Protein AF-A0A9Q0RC30-F1 (afdb_monomer_lite)

Sequence (126 aa):
MIKTTETKRLFENRYSFRGDLKNWQIGEDAILDGYKIILTEDKTDKQGFIWNNLKNDMKYWTSTITFNIEGKKVGADGIAFWYTKFKGISGPVFGNMEKFVGLGVFLDTYD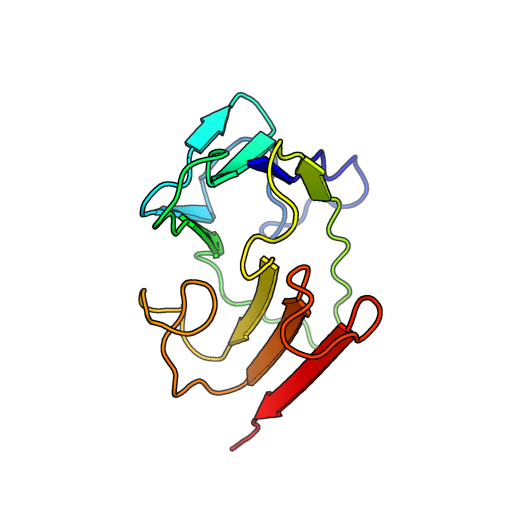NDKSVFIIIIILIWK

InterPro domains:
  IPR005052 Legume-like lectin [PF03388] (18-115)
  IPR005052 Legume-like lectin [PS51328] (1-126)
  IPR013320 Concanavalin A-like lectin/glucanase domain superfamily [SSF49899] (10-117)
  IPR051136 Intracellular Lectin and Glycoprotein Transporter [PTHR12223] (18-120)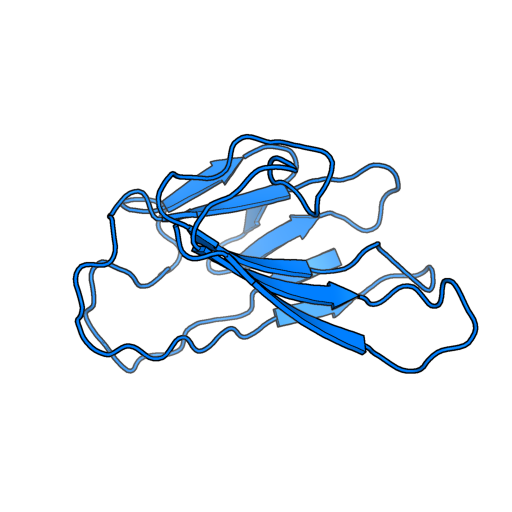

pLDDT: mean 74.4, std 14.97, range [36.09, 91.25]

Secondary structure (DSSP, 8-state):
-EEE----SS---TTS--S--TTEEEEET-EEETTEEE---SSSS--EEEEESSPP--SS------EEE--SSS----EEEEEESSPPPS-TBTTB-SS-SEEEEEEE-S-SSS---EEEEEEE--

Structure (mmCIF, N/CA/C/O backbone):
data_AF-A0A9Q0RC30-F1
#
_entry.id   AF-A0A9Q0RC30-F1
#
loop_
_atom_site.group_PDB
_atom_site.id
_atom_site.type_symbol
_atom_site.label_atom_id
_atom_site.label_alt_id
_atom_site.label_comp_id
_atom_site.label_asym_id
_atom_site.label_entity_id
_atom_site.label_seq_id
_atom_site.pdbx_PDB_ins_code
_atom_site.Cartn_x
_atom_site.Cartn_y
_atom_site.Cartn_z
_atom_site.occupancy
_atom_site.B_iso_or_equiv
_atom_site.auth_seq_id
_atom_site.auth_comp_id
_atom_site.auth_asym_id
_atom_site.auth_atom_id
_atom_site.pdbx_PDB_model_num
ATOM 1 N N . MET A 1 1 ? 6.826 3.392 -12.309 1.00 36.09 1 MET A N 1
ATOM 2 C CA . MET A 1 1 ? 7.167 3.995 -11.007 1.00 36.09 1 MET A CA 1
ATOM 3 C C . MET A 1 1 ? 5.963 4.706 -10.423 1.00 36.09 1 MET A C 1
ATOM 5 O O . MET A 1 1 ? 5.645 5.825 -10.813 1.00 36.09 1 MET A O 1
ATOM 9 N N . ILE A 1 2 ? 5.292 4.045 -9.484 1.00 41.00 2 ILE A N 1
ATOM 10 C CA . ILE A 1 2 ? 4.195 4.654 -8.733 1.00 41.00 2 ILE A CA 1
ATOM 11 C C . ILE A 1 2 ? 4.785 5.255 -7.457 1.00 41.00 2 ILE A C 1
ATOM 13 O O . ILE A 1 2 ? 5.192 4.531 -6.548 1.00 41.00 2 ILE A O 1
ATOM 17 N N . LYS A 1 3 ? 4.882 6.584 -7.419 1.00 38.38 3 LYS A N 1
ATOM 18 C CA . LYS A 1 3 ? 5.358 7.366 -6.276 1.00 38.38 3 LYS A CA 1
ATOM 19 C C . LYS A 1 3 ? 4.156 7.889 -5.507 1.00 38.38 3 LYS A C 1
ATOM 21 O O . LYS A 1 3 ? 3.445 8.759 -6.001 1.00 38.38 3 LYS A O 1
ATOM 26 N N . THR A 1 4 ? 3.954 7.444 -4.276 1.00 41.62 4 THR A N 1
ATOM 27 C CA . THR A 1 4 ? 3.015 8.132 -3.377 1.00 41.62 4 THR 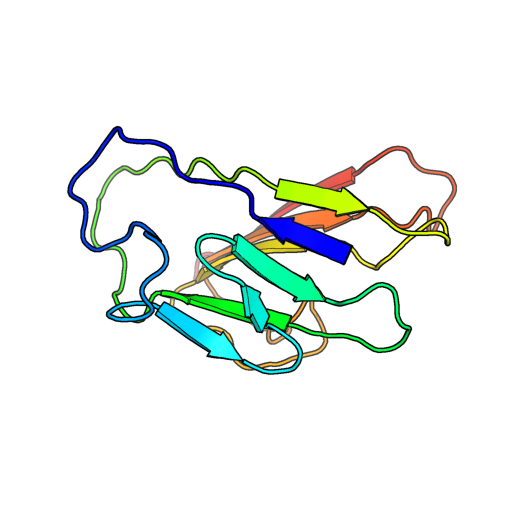A CA 1
ATOM 28 C C . THR A 1 4 ? 3.729 9.363 -2.822 1.00 41.62 4 THR A C 1
ATOM 30 O O . THR A 1 4 ? 4.778 9.237 -2.189 1.00 41.62 4 THR A O 1
ATOM 33 N N . THR A 1 5 ? 3.224 10.561 -3.125 1.00 38.94 5 THR A N 1
ATOM 34 C CA . THR A 1 5 ? 3.887 11.830 -2.790 1.00 38.94 5 THR A CA 1
ATOM 35 C C . THR A 1 5 ? 3.123 12.560 -1.694 1.00 38.94 5 THR A C 1
ATOM 37 O O . THR A 1 5 ? 2.134 13.213 -1.967 1.00 38.94 5 THR A O 1
ATOM 40 N N . GLU A 1 6 ? 3.648 12.498 -0.472 1.00 43.44 6 GLU A N 1
ATOM 41 C CA . GLU A 1 6 ? 3.462 13.488 0.599 1.00 43.44 6 GLU A CA 1
ATOM 42 C C . GLU A 1 6 ? 2.014 13.766 1.083 1.00 43.44 6 GLU A C 1
ATOM 44 O O . GLU A 1 6 ? 1.265 14.576 0.539 1.00 43.44 6 GLU A O 1
ATOM 49 N N . THR A 1 7 ? 1.650 13.185 2.231 1.00 43.06 7 THR A N 1
ATOM 50 C CA . THR A 1 7 ? 0.492 13.608 3.039 1.00 43.06 7 THR A CA 1
ATOM 51 C C . THR A 1 7 ? 0.861 14.849 3.861 1.00 43.06 7 THR A C 1
ATOM 53 O O . THR A 1 7 ? 1.271 14.763 5.022 1.00 43.06 7 THR A O 1
ATOM 56 N N . LYS A 1 8 ? 0.759 16.043 3.266 1.00 39.38 8 LYS A N 1
ATOM 57 C CA . LYS A 1 8 ? 1.085 17.296 3.961 1.00 39.38 8 LYS A CA 1
ATOM 58 C C . LYS A 1 8 ? -0.014 17.677 4.969 1.00 39.38 8 LYS A C 1
ATOM 60 O O . LYS A 1 8 ? -1.086 18.143 4.609 1.00 39.38 8 LYS A O 1
ATOM 65 N N . ARG A 1 9 ? 0.315 17.494 6.253 1.00 40.66 9 ARG A N 1
ATOM 66 C CA . ARG A 1 9 ? -0.015 18.378 7.392 1.00 40.66 9 ARG A CA 1
ATOM 67 C C . ARG A 1 9 ? -1.486 18.820 7.546 1.00 40.66 9 ARG A C 1
ATOM 69 O O . ARG A 1 9 ? -1.765 20.010 7.486 1.00 40.66 9 ARG A O 1
ATOM 76 N N . LEU A 1 10 ? -2.401 17.902 7.871 1.00 39.47 10 LEU A N 1
ATOM 77 C CA . LEU A 1 10 ? -3.682 18.313 8.477 1.00 39.47 10 LEU A CA 1
ATOM 78 C C . LEU A 1 10 ? -4.137 17.537 9.718 1.00 39.47 10 LEU A C 1
ATOM 80 O O . LEU A 1 10 ? -4.901 18.106 10.482 1.00 39.47 10 LEU A O 1
ATOM 84 N N . PHE A 1 11 ? -3.644 16.328 10.024 1.00 41.72 11 PHE A N 1
ATOM 85 C CA . PHE A 1 11 ? -4.084 15.637 11.248 1.00 41.72 11 PHE A CA 1
ATOM 86 C C . PHE A 1 11 ? -2.979 14.790 11.897 1.00 41.72 11 PHE A C 1
ATOM 88 O O . PHE A 1 11 ? -2.317 13.968 11.253 1.00 41.72 11 PHE A O 1
ATOM 95 N N . GLU A 1 12 ? -2.782 14.995 13.201 1.00 51.47 12 GLU A N 1
ATOM 96 C CA . GLU A 1 12 ? -2.087 14.117 14.157 1.00 51.47 12 GLU A CA 1
ATOM 97 C C . GLU A 1 12 ? -2.860 12.823 14.382 1.00 51.47 12 GLU A C 1
ATOM 99 O O . GLU A 1 12 ? -3.293 12.509 15.481 1.00 51.47 12 GLU A O 1
ATOM 104 N N . ASN A 1 13 ? -3.062 12.064 13.306 1.00 62.00 13 ASN A N 1
ATOM 105 C CA . ASN A 1 13 ? -3.777 10.805 13.369 1.00 62.00 13 ASN A CA 1
ATOM 106 C C . ASN A 1 13 ? -2.805 9.625 13.222 1.00 62.00 13 ASN A C 1
ATOM 108 O O . ASN A 1 13 ? -1.966 9.599 12.321 1.00 62.00 13 ASN A O 1
ATOM 112 N N . ARG A 1 14 ? -2.953 8.629 14.102 1.00 68.69 14 ARG A N 1
ATOM 113 C CA . ARG A 1 14 ? -2.237 7.339 14.106 1.00 68.69 14 ARG A CA 1
ATOM 114 C C . ARG A 1 14 ? -2.338 6.571 12.782 1.00 68.69 14 ARG A C 1
ATOM 116 O O . ARG A 1 14 ? -1.512 5.696 12.536 1.00 68.69 14 ARG A O 1
ATOM 123 N N . TYR A 1 15 ? -3.318 6.905 11.942 1.00 71.31 15 TYR A N 1
ATOM 124 C CA . TYR A 1 15 ? -3.521 6.301 10.627 1.00 71.31 15 TYR A CA 1
ATOM 125 C C . TYR A 1 15 ? -2.726 6.963 9.495 1.00 71.31 15 TYR A C 1
ATOM 127 O O . TYR A 1 15 ? -2.725 6.425 8.399 1.00 71.31 15 TYR A O 1
ATOM 135 N N . SER A 1 16 ? -2.053 8.098 9.712 1.00 74.12 16 SER A N 1
ATOM 136 C CA . SER A 1 16 ? -1.313 8.802 8.652 1.00 74.12 16 SER A CA 1
ATOM 137 C C . SER A 1 16 ? 0.066 8.183 8.409 1.00 74.12 16 SER A C 1
ATOM 139 O O . SER A 1 16 ? 0.768 7.843 9.360 1.00 74.12 16 SER A O 1
ATOM 141 N N . PHE A 1 17 ? 0.491 8.071 7.147 1.00 76.38 17 PHE A N 1
ATOM 142 C CA . PHE A 1 17 ? 1.887 7.774 6.810 1.00 76.38 17 PHE A CA 1
ATOM 143 C C . PHE A 1 17 ? 2.707 9.072 6.819 1.00 76.38 17 PHE A C 1
ATOM 145 O O . PHE A 1 17 ? 2.325 10.057 6.178 1.00 76.38 17 PHE A O 1
ATOM 152 N N . ARG A 1 18 ? 3.806 9.089 7.584 1.00 72.75 18 ARG A N 1
ATOM 153 C CA . ARG A 1 18 ? 4.641 10.281 7.842 1.00 72.75 18 ARG A CA 1
ATOM 154 C C . ARG A 1 18 ? 6.121 10.067 7.512 1.00 72.75 18 ARG A C 1
ATOM 156 O O . ARG A 1 18 ? 6.970 10.785 8.026 1.00 72.75 18 ARG A O 1
ATOM 163 N N . GLY A 1 19 ? 6.430 9.079 6.674 1.00 72.50 19 GLY A N 1
ATOM 164 C CA . GLY A 1 19 ? 7.808 8.652 6.403 1.00 72.50 19 GLY A CA 1
ATOM 165 C C . GLY A 1 19 ? 8.359 7.647 7.413 1.00 72.50 19 GLY A C 1
ATOM 166 O O . GLY A 1 19 ? 9.419 7.084 7.175 1.00 72.50 19 GLY A O 1
ATOM 167 N N . ASP A 1 20 ? 7.639 7.371 8.504 1.00 78.56 20 ASP A N 1
ATOM 168 C CA . ASP A 1 20 ? 7.934 6.257 9.400 1.00 78.56 20 ASP A CA 1
ATOM 169 C C . ASP A 1 20 ? 6.916 5.117 9.237 1.00 78.56 20 ASP A C 1
ATOM 171 O O . ASP A 1 20 ? 5.750 5.319 8.882 1.00 78.56 20 ASP A O 1
ATOM 175 N N . LEU A 1 21 ? 7.384 3.897 9.495 1.00 81.00 21 LEU A N 1
ATOM 176 C CA . LEU A 1 21 ? 6.618 2.659 9.354 1.00 81.00 21 LEU A CA 1
ATOM 177 C C . LEU A 1 21 ? 6.004 2.185 10.679 1.00 81.00 21 LEU A C 1
ATOM 179 O O . LEU A 1 21 ? 5.573 1.040 10.779 1.00 81.00 21 LEU A O 1
ATOM 183 N N . LYS A 1 22 ? 5.921 3.033 11.716 1.00 85.06 22 LYS A N 1
ATOM 184 C CA . LYS A 1 22 ? 5.480 2.602 13.058 1.00 85.06 22 LYS A CA 1
ATOM 185 C C . LYS A 1 22 ? 4.140 1.860 13.029 1.00 85.06 22 LYS A C 1
ATOM 187 O O . LYS A 1 22 ? 3.974 0.842 13.694 1.00 85.06 22 LYS A O 1
ATOM 192 N N . ASN A 1 23 ? 3.201 2.363 12.228 1.00 85.25 23 ASN A N 1
ATOM 193 C CA . ASN A 1 23 ? 1.867 1.7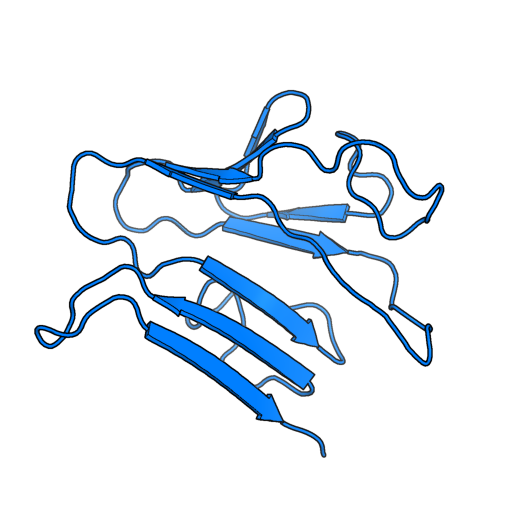88 12.055 1.00 85.25 23 ASN A CA 1
ATOM 194 C C . ASN A 1 23 ? 1.631 1.263 10.637 1.00 85.25 23 ASN A C 1
ATOM 196 O O . ASN A 1 23 ? 0.488 0.999 10.281 1.00 85.25 23 ASN A O 1
ATOM 200 N N . TRP A 1 24 ? 2.673 1.134 9.822 1.00 88.19 24 TRP A N 1
ATOM 201 C CA . TRP A 1 24 ? 2.550 0.764 8.419 1.00 88.19 24 TRP A CA 1
ATOM 202 C C . TRP A 1 24 ? 3.505 -0.372 8.088 1.00 88.19 24 TRP A C 1
ATOM 204 O O . TRP A 1 24 ? 4.668 -0.354 8.463 1.00 88.19 24 TRP A O 1
ATOM 214 N N . GLN A 1 25 ? 3.014 -1.366 7.367 1.00 88.44 25 GLN A N 1
ATOM 215 C CA . GLN A 1 25 ? 3.825 -2.432 6.806 1.00 88.44 25 GLN A CA 1
ATOM 216 C C . GLN A 1 25 ? 3.983 -2.189 5.311 1.00 88.44 25 GLN A C 1
ATOM 218 O O . GLN A 1 25 ? 2.980 -2.054 4.615 1.00 88.44 25 GLN A O 1
ATOM 223 N N . ILE A 1 26 ? 5.223 -2.191 4.833 1.00 88.75 26 ILE A N 1
ATOM 224 C CA . ILE A 1 26 ? 5.551 -2.314 3.409 1.00 88.75 26 ILE A CA 1
ATOM 225 C C . ILE A 1 26 ? 5.936 -3.762 3.105 1.00 88.75 26 ILE A C 1
ATOM 227 O O . ILE A 1 26 ? 6.392 -4.477 4.002 1.00 88.75 26 ILE A O 1
ATOM 231 N N . GLY A 1 27 ? 5.742 -4.198 1.867 1.00 88.69 27 GLY A N 1
ATOM 232 C CA . GLY A 1 27 ? 6.150 -5.532 1.440 1.00 88.69 27 GLY A CA 1
ATOM 233 C C . GLY A 1 27 ? 6.225 -5.686 -0.071 1.00 88.69 27 GLY A C 1
ATOM 234 O O . GLY A 1 27 ? 5.856 -4.776 -0.820 1.00 88.69 27 GLY A O 1
ATOM 235 N N . GLU A 1 28 ? 6.711 -6.860 -0.477 1.00 89.88 28 GLU A N 1
ATOM 236 C CA . GLU A 1 28 ? 7.087 -7.198 -1.853 1.00 89.88 28 GLU A CA 1
ATOM 237 C C . GLU A 1 28 ? 8.120 -6.203 -2.419 1.00 89.88 28 GLU A C 1
ATOM 239 O O . GLU A 1 28 ? 9.119 -5.919 -1.759 1.00 89.88 28 GLU A O 1
ATOM 244 N N . ASP A 1 29 ? 7.900 -5.651 -3.613 1.00 90.75 29 ASP A N 1
ATOM 245 C CA . ASP A 1 29 ? 8.812 -4.711 -4.270 1.00 90.75 29 ASP A CA 1
ATOM 246 C C . ASP A 1 29 ? 8.698 -3.261 -3.752 1.00 90.75 29 ASP A C 1
ATOM 248 O O . ASP A 1 29 ? 9.342 -2.364 -4.301 1.00 90.75 29 ASP A O 1
ATOM 252 N N . ALA A 1 30 ? 7.881 -2.996 -2.723 1.00 91.25 30 ALA A N 1
ATOM 253 C CA . ALA A 1 30 ? 7.688 -1.640 -2.215 1.00 91.25 30 ALA A CA 1
ATOM 254 C C . ALA A 1 30 ? 8.918 -1.135 -1.440 1.00 91.25 30 ALA A C 1
ATOM 256 O O . ALA A 1 30 ? 9.392 -1.774 -0.500 1.00 91.25 30 ALA A O 1
ATOM 257 N N . ILE A 1 31 ? 9.387 0.067 -1.784 1.00 90.88 31 ILE A N 1
ATOM 258 C CA . ILE A 1 31 ? 10.574 0.695 -1.191 1.00 90.88 31 ILE A CA 1
ATOM 259 C C . ILE A 1 31 ? 10.186 2.003 -0.496 1.00 90.88 31 ILE A C 1
ATOM 261 O O . ILE A 1 31 ? 9.421 2.816 -1.027 1.00 90.88 31 ILE A O 1
ATOM 265 N N . LEU A 1 32 ? 10.750 2.217 0.695 1.00 88.12 32 LEU A N 1
ATOM 266 C CA . LEU A 1 32 ? 10.716 3.495 1.400 1.00 88.12 32 LEU A CA 1
ATOM 267 C C . LEU A 1 32 ? 11.902 4.363 0.961 1.00 88.12 32 LEU A C 1
ATOM 269 O O . LEU A 1 32 ? 13.049 4.015 1.230 1.00 88.12 32 LEU A O 1
ATOM 273 N N . ASP A 1 33 ? 11.618 5.504 0.335 1.00 85.62 33 ASP A N 1
ATOM 274 C CA . ASP A 1 33 ? 12.609 6.511 -0.057 1.00 85.62 33 ASP A CA 1
ATOM 275 C C . ASP A 1 33 ? 12.293 7.846 0.638 1.00 85.62 33 ASP A C 1
ATOM 277 O O . ASP A 1 33 ? 11.454 8.642 0.197 1.00 85.62 33 ASP A O 1
ATOM 281 N N . GLY A 1 34 ? 12.908 8.057 1.805 1.00 83.69 34 GLY A N 1
ATOM 282 C CA . GLY A 1 34 ? 12.629 9.201 2.673 1.00 83.69 34 GLY A CA 1
ATOM 283 C C . GLY A 1 34 ? 11.164 9.241 3.123 1.00 83.69 34 GLY A C 1
ATOM 284 O O . GLY A 1 34 ? 10.725 8.414 3.914 1.00 83.69 34 GLY A O 1
ATOM 285 N N . TYR A 1 35 ? 10.400 10.212 2.617 1.00 80.50 35 TYR A N 1
ATOM 286 C CA . TYR A 1 35 ? 8.966 10.376 2.912 1.00 80.50 35 TYR A CA 1
ATOM 287 C C . TYR A 1 35 ? 8.046 9.812 1.822 1.00 80.50 35 TYR A C 1
ATOM 289 O O . TYR A 1 35 ? 6.833 10.030 1.860 1.00 80.50 35 TYR A O 1
ATOM 297 N N . LYS A 1 36 ? 8.610 9.130 0.822 1.00 80.44 36 LYS A N 1
ATOM 298 C CA . LYS A 1 36 ? 7.874 8.589 -0.318 1.00 80.44 36 LYS A CA 1
ATOM 299 C C . LYS A 1 36 ? 7.878 7.073 -0.270 1.00 80.44 36 LYS A C 1
ATOM 301 O O . LYS A 1 36 ? 8.867 6.448 0.101 1.00 80.44 36 LYS A O 1
ATOM 306 N N . ILE A 1 37 ? 6.759 6.500 -0.695 1.00 88.25 37 ILE A N 1
ATOM 307 C CA . ILE A 1 37 ? 6.656 5.070 -0.966 1.00 88.25 37 ILE A CA 1
ATOM 308 C C . ILE A 1 37 ? 6.671 4.891 -2.472 1.00 88.25 37 ILE A C 1
ATOM 310 O O . ILE A 1 37 ? 5.818 5.440 -3.180 1.00 88.25 37 ILE A O 1
ATOM 314 N N . ILE A 1 38 ? 7.650 4.128 -2.940 1.00 89.69 38 ILE A N 1
ATOM 315 C CA . ILE A 1 38 ? 7.711 3.630 -4.305 1.00 89.69 38 ILE A CA 1
ATOM 316 C C . ILE A 1 38 ? 7.075 2.244 -4.264 1.00 89.69 38 ILE A C 1
ATOM 318 O O . ILE A 1 38 ? 7.676 1.322 -3.725 1.00 89.69 38 ILE A O 1
ATOM 322 N N . LEU A 1 39 ? 5.846 2.105 -4.772 1.00 88.69 39 LEU A N 1
ATOM 323 C CA . LEU A 1 39 ? 5.153 0.808 -4.763 1.00 88.69 39 LEU A CA 1
ATOM 324 C C . LEU A 1 39 ? 5.800 -0.169 -5.747 1.00 88.69 39 LEU A C 1
ATOM 326 O O . LEU A 1 39 ? 5.986 -1.332 -5.423 1.00 88.69 39 LEU A O 1
ATOM 330 N N . THR A 1 40 ? 6.153 0.308 -6.940 1.00 89.06 40 THR A N 1
ATOM 331 C CA . THR A 1 40 ? 6.808 -0.492 -7.980 1.00 89.06 40 THR A CA 1
ATOM 332 C C . THR A 1 40 ? 7.780 0.367 -8.785 1.00 89.06 40 THR A C 1
ATOM 334 O O . THR A 1 40 ? 7.537 1.556 -9.035 1.00 89.06 40 THR A O 1
ATOM 337 N N . GLU A 1 41 ? 8.890 -0.230 -9.218 1.00 86.88 41 GLU A N 1
ATOM 338 C CA . GLU A 1 41 ? 9.794 0.360 -10.212 1.00 86.88 41 GLU A CA 1
ATOM 339 C C . GLU A 1 41 ? 9.189 0.284 -11.629 1.00 86.88 41 GLU A C 1
ATOM 341 O O . GLU A 1 41 ? 8.185 -0.382 -11.857 1.00 86.88 41 GLU A O 1
ATOM 346 N N . ASP A 1 42 ? 9.787 0.967 -12.611 1.00 83.50 42 ASP A N 1
ATOM 347 C CA . ASP A 1 42 ? 9.432 0.808 -14.037 1.00 83.50 42 ASP A CA 1
ATOM 348 C C . ASP A 1 42 ? 10.048 -0.485 -14.614 1.00 83.50 42 ASP A C 1
ATOM 350 O O . ASP A 1 42 ? 10.939 -0.460 -15.465 1.00 83.50 42 ASP A O 1
ATOM 354 N N . LYS A 1 43 ? 9.633 -1.628 -14.056 1.00 82.19 43 LYS A N 1
ATOM 355 C CA . LYS A 1 43 ? 10.029 -2.986 -14.454 1.00 82.19 43 LYS A CA 1
ATOM 356 C C . LYS A 1 43 ? 8.780 -3.863 -14.548 1.00 82.19 43 LYS A C 1
ATOM 358 O O . LYS A 1 43 ? 7.791 -3.618 -13.866 1.00 82.19 43 LYS A O 1
ATOM 363 N N . THR A 1 44 ? 8.831 -4.876 -15.406 1.00 81.81 44 THR A N 1
ATOM 364 C CA . THR A 1 44 ? 7.758 -5.871 -15.539 1.00 81.81 44 THR A CA 1
ATOM 365 C C . THR A 1 44 ? 7.684 -6.765 -14.307 1.00 81.81 44 THR A C 1
ATOM 367 O O . THR A 1 44 ? 8.717 -6.996 -13.677 1.00 81.81 44 THR A O 1
ATOM 370 N N . ASP A 1 45 ? 6.496 -7.310 -14.036 1.00 81.81 45 ASP A N 1
ATOM 371 C CA . ASP A 1 45 ? 6.258 -8.283 -12.960 1.00 81.81 45 ASP A CA 1
ATOM 372 C C . ASP A 1 45 ? 6.668 -7.745 -11.581 1.00 81.81 45 ASP A C 1
ATOM 374 O O . ASP A 1 45 ? 7.490 -8.313 -10.863 1.00 81.81 45 ASP A O 1
ATOM 378 N N . LYS A 1 46 ? 6.155 -6.549 -11.266 1.00 87.25 46 LYS A N 1
ATOM 379 C CA . LYS A 1 46 ? 6.389 -5.872 -9.995 1.00 87.25 46 LYS A CA 1
ATOM 380 C C . LYS A 1 46 ? 5.100 -5.681 -9.240 1.00 87.25 46 LYS A C 1
ATOM 382 O O . LYS A 1 46 ? 4.117 -5.185 -9.785 1.00 87.25 46 LYS A O 1
ATOM 387 N N . GLN A 1 47 ? 5.148 -6.023 -7.963 1.00 86.75 47 GLN A N 1
ATOM 388 C CA . GLN A 1 47 ? 4.032 -5.892 -7.052 1.00 86.75 47 GLN A CA 1
ATOM 389 C C . GLN A 1 47 ? 4.563 -5.349 -5.738 1.00 86.75 47 GLN A C 1
ATOM 391 O O . GLN A 1 47 ? 5.546 -5.843 -5.210 1.00 86.75 47 GLN A O 1
ATOM 396 N N . GLY A 1 48 ? 3.915 -4.324 -5.204 1.00 89.38 48 GLY A N 1
ATOM 397 C CA . GLY A 1 48 ? 4.286 -3.748 -3.922 1.00 89.38 48 GLY A CA 1
ATOM 398 C C . GLY A 1 48 ? 3.062 -3.241 -3.202 1.00 89.38 48 GLY A C 1
ATOM 399 O O . GLY A 1 48 ? 2.090 -2.807 -3.825 1.00 89.38 48 GLY A O 1
ATOM 400 N N . PHE A 1 49 ? 3.109 -3.296 -1.878 1.00 89.00 49 PHE A N 1
ATOM 401 C CA . PHE A 1 49 ? 2.017 -2.822 -1.048 1.00 89.00 49 PHE A CA 1
ATOM 402 C C . PHE A 1 49 ? 2.514 -1.990 0.123 1.00 89.00 49 PHE A C 1
ATOM 404 O O . PHE A 1 49 ? 3.639 -2.127 0.607 1.00 89.00 49 PHE A O 1
ATOM 411 N N . ILE A 1 50 ? 1.598 -1.175 0.635 1.00 90.19 50 ILE A N 1
ATOM 412 C CA . ILE A 1 50 ? 1.693 -0.577 1.955 1.00 90.19 50 ILE A CA 1
ATOM 413 C C . ILE A 1 50 ? 0.349 -0.735 2.671 1.00 90.19 50 ILE A C 1
ATOM 415 O O . ILE A 1 50 ? -0.704 -0.429 2.118 1.00 90.19 50 ILE A O 1
ATOM 419 N N . TRP A 1 51 ? 0.384 -1.214 3.911 1.00 88.88 51 TRP A N 1
ATOM 420 C CA . TRP A 1 51 ? -0.804 -1.510 4.708 1.00 88.88 51 TRP A CA 1
ATOM 421 C C . TRP A 1 51 ? -0.703 -0.938 6.110 1.00 88.88 51 TRP A C 1
ATOM 423 O O . TRP A 1 51 ? 0.310 -1.108 6.785 1.00 88.88 51 TRP A O 1
ATOM 433 N N . ASN A 1 52 ? -1.782 -0.330 6.594 1.00 87.56 52 ASN A N 1
ATOM 434 C CA . ASN A 1 52 ? -1.842 0.106 7.981 1.00 87.56 52 ASN A CA 1
ATOM 435 C C . ASN A 1 52 ? -1.985 -1.116 8.914 1.00 87.56 52 ASN A C 1
ATOM 437 O O . ASN A 1 52 ? -2.757 -2.037 8.646 1.00 87.56 52 ASN A O 1
ATOM 441 N N . ASN A 1 53 ? -1.224 -1.140 10.006 1.00 85.88 53 ASN A N 1
ATOM 442 C CA . ASN A 1 53 ? -1.276 -2.166 11.051 1.00 85.88 53 ASN A CA 1
ATOM 443 C C . ASN A 1 53 ? -2.440 -1.940 12.022 1.00 85.88 53 ASN A C 1
ATOM 445 O O . ASN A 1 53 ? -2.828 -2.848 12.755 1.00 85.88 53 ASN A O 1
ATOM 449 N N . LEU A 1 54 ? -2.984 -0.725 12.052 1.00 85.06 54 LEU A N 1
ATOM 450 C CA . LEU A 1 54 ? -4.094 -0.338 12.900 1.00 85.06 54 LEU A CA 1
ATOM 451 C C . LEU A 1 54 ? -5.385 -0.407 12.093 1.00 85.06 54 LEU A C 1
ATOM 453 O O . LEU A 1 54 ? -5.519 0.190 11.025 1.00 85.06 54 LEU A O 1
ATOM 457 N N . LYS A 1 55 ? -6.374 -1.104 12.647 1.00 84.94 55 LYS A N 1
ATOM 458 C CA . LYS A 1 55 ? -7.735 -1.065 12.123 1.00 84.94 55 LYS A CA 1
ATOM 459 C C . LYS A 1 55 ? -8.293 0.350 12.279 1.00 84.94 55 LYS A C 1
ATOM 461 O O . LYS A 1 55 ? -8.196 0.920 13.362 1.00 84.94 55 LYS A O 1
ATOM 466 N N . ASN A 1 56 ? -8.902 0.875 11.221 1.00 84.38 56 ASN A N 1
ATOM 467 C CA . ASN A 1 56 ? -9.684 2.103 11.294 1.00 84.38 56 ASN A CA 1
ATOM 468 C C . ASN A 1 56 ? -11.024 1.819 11.999 1.00 84.38 56 ASN A C 1
ATOM 470 O O . ASN A 1 56 ? -11.802 0.968 11.567 1.00 84.38 56 ASN A O 1
ATOM 474 N N . ASP A 1 57 ? -11.256 2.515 13.103 1.00 83.38 57 ASP A N 1
ATOM 475 C CA . ASP A 1 57 ? -12.432 2.437 13.973 1.00 83.38 57 ASP A CA 1
ATOM 476 C C . ASP A 1 57 ? -13.356 3.660 13.837 1.00 83.38 57 ASP A C 1
ATOM 478 O O . ASP A 1 57 ? -14.374 3.757 14.525 1.00 83.38 57 ASP A O 1
ATOM 482 N N . MET A 1 58 ? -13.033 4.589 12.933 1.00 79.56 58 MET A N 1
ATOM 483 C CA . MET A 1 58 ? -13.815 5.800 12.720 1.00 79.56 58 MET A CA 1
ATOM 484 C C . MET A 1 58 ? -15.140 5.487 12.016 1.00 79.56 58 MET A C 1
ATOM 486 O O . MET A 1 58 ? -15.170 4.858 10.957 1.00 79.56 58 MET A O 1
ATOM 490 N N . LYS A 1 59 ? -16.245 6.004 12.569 1.00 79.31 59 LYS A N 1
ATOM 491 C CA . LYS A 1 59 ? -17.591 5.885 11.981 1.00 79.31 59 LYS A CA 1
ATOM 492 C C . LYS A 1 59 ? -17.702 6.573 10.615 1.00 79.31 59 LYS A C 1
ATOM 494 O O . LYS A 1 59 ? -18.360 6.057 9.719 1.00 79.31 59 LYS A O 1
ATOM 499 N N . TYR A 1 60 ? -17.056 7.727 10.477 1.00 82.12 60 TYR A N 1
ATOM 500 C CA . TYR A 1 60 ? -16.961 8.494 9.240 1.00 82.12 60 TYR A CA 1
ATOM 501 C C . TYR A 1 60 ? -15.499 8.862 9.026 1.00 82.12 60 TYR A C 1
ATOM 503 O O . TYR A 1 60 ? -14.825 9.270 9.972 1.00 82.12 60 TYR A O 1
ATOM 511 N N . TRP A 1 61 ? -15.006 8.704 7.804 1.00 81.50 61 TRP A N 1
ATOM 512 C CA . TRP A 1 61 ? -13.614 8.968 7.476 1.00 81.50 61 TRP A CA 1
ATOM 513 C C . TRP A 1 61 ? -13.485 9.425 6.027 1.00 81.50 61 TRP A C 1
ATOM 515 O O . TRP A 1 61 ? -14.294 9.064 5.174 1.00 81.50 61 TRP A O 1
ATOM 525 N N . THR A 1 62 ? -12.429 10.187 5.767 1.00 80.94 62 THR A N 1
ATOM 526 C CA . THR A 1 62 ? -12.006 10.591 4.428 1.00 80.94 62 THR A CA 1
ATOM 527 C C . THR A 1 62 ? -10.530 10.259 4.293 1.00 80.94 62 THR A C 1
ATOM 529 O O . THR A 1 62 ? -9.7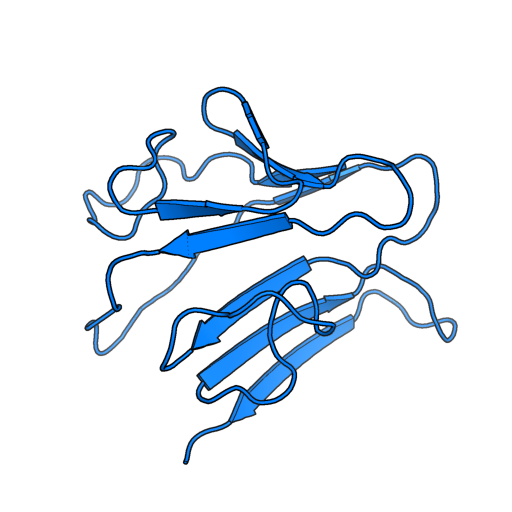57 10.490 5.223 1.00 80.94 62 THR A O 1
ATOM 532 N N . SER A 1 63 ? -10.144 9.709 3.146 1.00 80.75 63 SER A N 1
ATOM 533 C CA . SER A 1 63 ? -8.747 9.450 2.809 1.00 80.75 63 SER A CA 1
ATOM 534 C C . SER A 1 63 ? -8.347 10.316 1.624 1.00 80.75 63 SER A C 1
ATOM 536 O O . SER A 1 63 ? -9.040 10.327 0.608 1.00 80.75 63 SER A O 1
ATOM 538 N N . THR A 1 64 ? -7.227 11.020 1.758 1.00 81.25 64 THR A N 1
ATOM 539 C CA . THR A 1 64 ? -6.605 11.763 0.660 1.00 81.25 64 THR A CA 1
ATOM 540 C C . THR A 1 64 ? -5.313 11.058 0.300 1.00 81.25 64 THR A C 1
ATOM 542 O O . THR A 1 64 ? -4.417 10.935 1.135 1.00 81.25 64 THR A O 1
ATOM 545 N N . ILE A 1 65 ? -5.225 10.597 -0.944 1.00 80.50 65 ILE A N 1
ATOM 546 C CA . ILE A 1 65 ? -4.071 9.868 -1.462 1.00 80.50 65 ILE A CA 1
ATOM 547 C C . ILE A 1 65 ? -3.490 10.693 -2.593 1.00 80.50 65 ILE A C 1
ATOM 549 O O . ILE A 1 65 ? -4.161 10.953 -3.589 1.00 80.50 65 ILE A O 1
ATOM 553 N N . THR A 1 66 ? -2.233 11.081 -2.436 1.00 81.19 66 THR A N 1
ATOM 554 C CA . THR A 1 66 ? -1.482 11.762 -3.483 1.00 81.19 66 THR A CA 1
ATOM 555 C C . THR A 1 66 ? -0.495 10.774 -4.074 1.00 81.19 66 THR A C 1
ATOM 557 O O . THR A 1 66 ? 0.390 10.273 -3.380 1.00 81.19 66 THR A O 1
ATOM 560 N N . PHE A 1 67 ? -0.627 10.498 -5.363 1.00 81.44 67 PHE A N 1
ATOM 561 C CA . PHE A 1 67 ? 0.242 9.578 -6.079 1.00 81.44 67 PHE A CA 1
ATOM 562 C C . PHE A 1 67 ? 0.659 10.173 -7.421 1.00 81.44 67 PHE A C 1
ATOM 564 O O . PHE A 1 67 ? 0.057 11.117 -7.927 1.00 81.44 67 PHE A O 1
ATOM 571 N N . ASN A 1 68 ? 1.720 9.616 -7.978 1.00 80.06 68 ASN A N 1
ATOM 572 C CA . ASN A 1 68 ? 2.255 9.950 -9.281 1.00 80.06 68 ASN A CA 1
ATOM 573 C C . ASN A 1 68 ? 2.665 8.644 -9.964 1.00 80.06 68 ASN A C 1
ATOM 575 O O . ASN A 1 68 ? 3.311 7.804 -9.338 1.00 80.06 68 ASN A O 1
ATOM 579 N N . ILE A 1 69 ? 2.264 8.466 -11.219 1.00 77.81 69 ILE A N 1
ATOM 580 C CA . ILE A 1 69 ? 2.565 7.285 -12.027 1.00 77.81 69 ILE A CA 1
ATOM 581 C C . ILE A 1 69 ? 3.475 7.742 -13.165 1.00 77.81 69 ILE A C 1
ATOM 583 O O . ILE A 1 69 ? 3.050 8.467 -14.058 1.00 77.81 69 ILE A O 1
ATOM 587 N N . GLU A 1 70 ? 4.735 7.318 -13.122 1.00 76.25 70 GLU A N 1
ATOM 588 C CA . GLU A 1 70 ? 5.754 7.623 -14.132 1.00 76.25 70 GLU A CA 1
ATOM 589 C C . GLU A 1 70 ? 6.272 6.320 -14.752 1.00 76.25 70 GLU A C 1
ATOM 591 O O . GLU A 1 70 ? 6.617 5.394 -14.020 1.00 76.25 70 GLU A O 1
ATOM 596 N N . GLY A 1 71 ? 6.394 6.224 -16.074 1.00 71.06 71 GLY A N 1
ATOM 597 C CA . GLY A 1 71 ? 6.951 5.037 -16.730 1.00 71.06 71 GLY A CA 1
ATOM 598 C C . GLY A 1 71 ? 7.226 5.265 -18.211 1.00 71.06 71 GLY A C 1
ATOM 599 O O . GLY A 1 71 ? 6.592 6.111 -18.838 1.00 71.06 71 GLY A O 1
ATOM 600 N N . LYS A 1 72 ? 8.202 4.537 -18.765 1.00 64.81 72 LYS A N 1
ATOM 601 C CA . LYS A 1 72 ? 8.553 4.606 -20.195 1.00 64.81 72 LYS A CA 1
ATOM 602 C C . LYS A 1 72 ? 7.586 3.820 -21.078 1.00 64.81 72 LYS A C 1
ATOM 604 O O . LYS A 1 72 ? 7.453 4.137 -22.257 1.00 64.81 72 LYS A O 1
ATOM 609 N N . LYS A 1 73 ? 6.948 2.782 -20.532 1.00 59.72 73 LYS A N 1
ATOM 610 C CA . LYS A 1 73 ? 5.893 2.019 -21.207 1.00 59.72 73 LYS A CA 1
ATOM 611 C C . LYS A 1 73 ? 4.525 2.541 -20.776 1.00 59.72 73 LYS A C 1
ATOM 613 O O . LYS A 1 73 ? 4.321 2.846 -19.605 1.00 59.72 73 LYS A O 1
ATOM 618 N N . VAL A 1 74 ? 3.597 2.625 -21.729 1.00 53.44 74 VAL A N 1
ATOM 619 C CA . VAL A 1 74 ? 2.175 2.819 -21.427 1.00 53.44 74 VAL A CA 1
ATOM 620 C C . VAL A 1 74 ? 1.699 1.583 -20.668 1.00 53.44 74 VAL A C 1
ATOM 622 O O . VAL A 1 74 ? 1.874 0.471 -21.161 1.00 53.44 74 VAL A O 1
ATOM 625 N N . GLY A 1 75 ? 1.118 1.787 -19.488 1.00 56.91 75 GLY A N 1
ATOM 626 C CA . GLY A 1 75 ? 0.396 0.746 -18.773 1.00 56.91 75 GLY A CA 1
ATOM 627 C C . GLY A 1 75 ? 1.258 -0.094 -17.827 1.00 56.91 75 GLY A C 1
ATOM 628 O O . GLY A 1 75 ? 1.984 -1.002 -18.227 1.00 56.91 75 GLY A O 1
ATOM 629 N N . ALA A 1 76 ? 1.106 0.192 -16.540 1.00 57.78 76 ALA A N 1
ATOM 630 C CA . ALA A 1 76 ? 1.138 -0.827 -15.500 1.00 57.78 76 ALA A CA 1
ATOM 631 C C . ALA A 1 76 ? -0.322 -1.112 -15.108 1.00 57.78 76 ALA A C 1
ATOM 633 O O . ALA A 1 76 ? -1.162 -0.226 -15.292 1.00 57.78 76 ALA A O 1
ATOM 634 N N . ASP A 1 77 ? -0.613 -2.292 -14.549 1.00 70.12 77 ASP A N 1
ATOM 635 C CA . ASP A 1 77 ? -1.975 -2.699 -14.147 1.00 70.12 77 ASP A CA 1
ATOM 636 C C . ASP A 1 77 ? -2.682 -1.615 -13.322 1.00 70.12 77 ASP A C 1
ATOM 638 O O . ASP A 1 77 ? -3.884 -1.417 -13.437 1.00 70.12 77 ASP A O 1
ATOM 642 N N . GLY A 1 78 ? -1.913 -0.840 -12.550 1.00 81.12 78 GLY A N 1
ATOM 643 C CA . GLY A 1 78 ? -2.346 0.413 -11.947 1.00 81.12 78 GLY A CA 1
ATOM 644 C C . GLY A 1 78 ? -2.093 0.436 -10.446 1.00 81.12 78 GLY A C 1
ATOM 645 O O . GLY A 1 78 ? -1.119 -0.135 -9.955 1.00 81.12 78 GLY A O 1
ATOM 646 N N . ILE A 1 79 ? -2.957 1.122 -9.702 1.00 85.69 79 ILE A N 1
ATOM 647 C CA . ILE A 1 79 ? -2.904 1.194 -8.235 1.00 85.69 79 ILE A CA 1
ATOM 648 C C . ILE A 1 79 ? -4.282 0.903 -7.650 1.00 85.69 79 ILE A C 1
ATOM 650 O O . ILE A 1 79 ? -5.302 1.326 -8.187 1.00 85.69 79 ILE A O 1
ATOM 654 N N . ALA A 1 80 ? -4.307 0.218 -6.509 1.00 88.12 80 ALA A N 1
ATOM 655 C CA . ALA A 1 80 ? -5.521 0.015 -5.737 1.00 88.12 80 ALA A CA 1
ATOM 656 C C . ALA A 1 80 ? -5.415 0.654 -4.348 1.00 88.12 80 ALA A C 1
ATOM 658 O O . ALA A 1 80 ? -4.388 0.558 -3.673 1.00 88.12 80 ALA A O 1
ATOM 659 N N . PHE A 1 81 ? -6.507 1.272 -3.906 1.00 89.12 81 PHE A N 1
ATOM 660 C CA . PHE A 1 81 ? -6.740 1.609 -2.510 1.00 89.12 81 PHE A CA 1
ATOM 661 C C . PHE A 1 81 ? -7.678 0.583 -1.880 1.00 89.12 81 PHE A C 1
ATOM 663 O O . PHE A 1 81 ? -8.730 0.253 -2.430 1.00 89.12 81 PHE A O 1
ATOM 670 N N . TRP A 1 82 ? -7.313 0.130 -0.686 1.00 89.44 82 TRP A N 1
ATOM 671 C CA . TRP A 1 82 ? -8.032 -0.908 0.030 1.00 89.44 82 TRP A CA 1
ATOM 672 C C . TRP A 1 82 ? -8.519 -0.428 1.392 1.00 89.44 82 TRP A C 1
ATOM 674 O O . TRP A 1 82 ? -7.763 0.123 2.192 1.00 89.44 82 TRP A O 1
ATOM 684 N N . TYR A 1 83 ? -9.779 -0.730 1.690 1.00 89.25 83 TYR A N 1
ATOM 685 C CA . TYR A 1 83 ? -10.356 -0.627 3.022 1.00 89.25 83 TYR A CA 1
ATOM 686 C C . TYR A 1 83 ? -11.099 -1.924 3.344 1.00 89.25 83 TYR A C 1
ATOM 688 O O . TYR A 1 83 ? -12.269 -2.100 3.008 1.00 89.25 83 TYR A O 1
ATOM 696 N N . THR A 1 84 ? -10.395 -2.867 3.964 1.00 89.38 84 THR A N 1
ATOM 697 C CA . THR A 1 84 ? -10.846 -4.256 4.110 1.00 89.38 84 THR A CA 1
ATOM 698 C C . THR A 1 84 ? -10.923 -4.697 5.570 1.00 89.38 84 THR A C 1
ATOM 700 O O . THR A 1 84 ? -10.238 -4.173 6.448 1.00 89.38 84 THR A O 1
ATOM 703 N N . LYS A 1 85 ? -11.772 -5.697 5.845 1.00 86.38 85 LYS A N 1
ATOM 704 C CA . LYS A 1 85 ? -11.960 -6.285 7.184 1.00 86.38 85 LYS A CA 1
ATOM 705 C C . LYS A 1 85 ? -10.676 -6.909 7.732 1.00 86.38 85 LYS A C 1
ATOM 707 O O . LYS A 1 85 ? -10.429 -6.851 8.935 1.00 86.38 85 LYS A O 1
ATOM 712 N N . PHE A 1 86 ? -9.894 -7.513 6.846 1.00 83.94 86 PHE A N 1
ATOM 713 C CA . PHE A 1 86 ? -8.594 -8.097 7.137 1.00 83.94 86 PHE A CA 1
ATOM 714 C C . PHE A 1 86 ? -7.544 -7.379 6.304 1.00 83.94 86 PHE A C 1
ATOM 716 O O . PHE A 1 86 ? -7.843 -6.934 5.194 1.00 83.94 86 PHE A O 1
ATOM 723 N N . LYS A 1 87 ? -6.326 -7.277 6.837 1.00 79.75 87 LYS A N 1
ATOM 724 C CA . LYS A 1 87 ? -5.178 -6.829 6.053 1.00 79.75 87 LYS A CA 1
ATOM 725 C C . LYS A 1 87 ? -5.048 -7.714 4.816 1.00 79.75 87 LYS A C 1
ATOM 727 O O . LYS A 1 87 ? -5.271 -8.922 4.913 1.00 79.75 87 LYS A O 1
ATOM 732 N N . GLY A 1 88 ? -4.716 -7.105 3.684 1.00 71.06 88 GLY A N 1
ATOM 733 C CA . GLY A 1 88 ? -4.487 -7.863 2.469 1.00 71.06 88 GLY A CA 1
ATOM 734 C C . GLY A 1 88 ? -3.352 -8.866 2.621 1.00 71.06 88 GLY A C 1
ATOM 735 O O . GLY A 1 88 ? -2.357 -8.606 3.300 1.00 71.06 88 GLY A O 1
ATOM 736 N N . ILE A 1 89 ? -3.536 -10.016 1.987 1.00 72.75 89 ILE A N 1
ATOM 737 C CA . ILE A 1 89 ? -2.487 -11.000 1.727 1.00 72.75 89 ILE A CA 1
ATOM 738 C C . ILE A 1 89 ? -2.104 -10.801 0.262 1.00 72.75 89 ILE A C 1
ATOM 740 O O . ILE A 1 89 ? -3.011 -10.649 -0.560 1.00 72.75 89 ILE A O 1
ATOM 744 N N . SER A 1 90 ? -0.806 -10.783 -0.057 1.00 71.56 90 SER A N 1
ATOM 745 C CA . SER A 1 90 ? -0.321 -10.655 -1.438 1.00 71.56 90 SER A CA 1
ATOM 746 C C . SER A 1 90 ? -1.062 -11.620 -2.363 1.00 71.56 90 SER A C 1
ATOM 748 O O . SER A 1 90 ? -1.311 -12.777 -2.011 1.00 71.56 90 SER A O 1
ATOM 750 N N . GLY A 1 91 ? -1.459 -11.133 -3.534 1.00 75.00 91 GLY A N 1
ATOM 751 C CA . GLY A 1 91 ? -2.322 -11.876 -4.439 1.00 75.00 91 GLY A CA 1
ATOM 752 C C . GLY A 1 91 ? -2.499 -11.184 -5.790 1.00 75.00 91 GLY A C 1
ATOM 753 O O . GLY A 1 91 ? -1.951 -10.102 -6.016 1.00 75.00 91 GLY A O 1
ATOM 754 N N . PRO A 1 92 ? -3.256 -11.808 -6.708 1.00 74.12 92 PRO A N 1
ATOM 755 C CA . PRO A 1 92 ? -3.303 -11.394 -8.109 1.00 74.12 92 PRO A CA 1
ATOM 756 C C . PRO A 1 92 ? -4.071 -10.087 -8.347 1.00 74.12 92 PRO A C 1
ATOM 758 O O . PRO A 1 92 ? -3.974 -9.517 -9.426 1.00 74.12 92 PRO A O 1
ATOM 761 N N . VAL A 1 93 ? -4.831 -9.587 -7.369 1.00 69.62 93 VAL A N 1
ATOM 762 C CA . VAL A 1 93 ? -5.657 -8.386 -7.537 1.00 69.62 93 VAL A CA 1
ATOM 763 C C . VAL A 1 93 ? -4.910 -7.189 -6.962 1.00 69.62 93 VAL A C 1
ATOM 765 O O . VAL A 1 93 ? -5.062 -6.875 -5.785 1.00 69.62 93 VAL A O 1
ATOM 768 N N . PHE A 1 94 ? -4.076 -6.533 -7.778 1.00 68.94 94 PHE A N 1
ATOM 769 C CA . PHE A 1 94 ? -3.350 -5.305 -7.405 1.00 68.94 94 PHE A CA 1
ATOM 770 C C . PHE A 1 94 ? -2.618 -5.397 -6.048 1.00 68.94 94 PHE A C 1
ATOM 772 O O . PHE A 1 94 ? -2.704 -4.491 -5.214 1.00 68.94 94 PHE A O 1
ATOM 779 N N . GLY A 1 95 ? -1.936 -6.515 -5.779 1.00 66.19 95 GLY A N 1
ATOM 780 C CA . GLY A 1 95 ? -1.231 -6.719 -4.507 1.00 66.19 95 GLY A CA 1
ATOM 781 C C . GLY A 1 95 ? -2.084 -7.270 -3.371 1.00 66.19 95 GLY A C 1
ATOM 782 O O . GLY A 1 95 ? -1.621 -7.290 -2.232 1.00 66.19 95 GLY A O 1
ATOM 783 N N . ASN A 1 96 ? -3.309 -7.721 -3.650 1.00 70.94 96 ASN A N 1
ATOM 784 C CA . ASN A 1 96 ? -4.211 -8.293 -2.659 1.00 70.94 96 ASN A CA 1
ATOM 785 C C . ASN A 1 96 ? -4.874 -9.596 -3.143 1.00 70.94 96 ASN A C 1
ATOM 787 O O . ASN A 1 96 ? -4.915 -9.916 -4.334 1.00 70.94 96 ASN A O 1
ATOM 791 N N . MET A 1 97 ? -5.423 -10.351 -2.193 1.00 76.38 97 MET A N 1
ATOM 792 C CA . MET A 1 97 ? -6.190 -11.566 -2.435 1.00 76.38 97 MET A CA 1
ATOM 793 C C . MET A 1 97 ? -7.497 -11.271 -3.184 1.00 76.38 97 MET A C 1
ATOM 795 O O . MET A 1 97 ? -8.173 -10.277 -2.926 1.00 76.38 97 MET A O 1
ATOM 799 N N . GLU A 1 98 ? -7.903 -12.194 -4.056 1.00 75.69 98 GLU A N 1
ATOM 800 C CA . GLU A 1 98 ? -9.128 -12.085 -4.862 1.00 75.69 98 GLU A CA 1
ATOM 801 C C . GLU A 1 98 ? -10.402 -11.968 -4.005 1.00 75.69 98 GLU A C 1
ATOM 803 O O . GLU A 1 98 ? -11.323 -11.216 -4.317 1.00 75.69 98 GLU A O 1
ATOM 808 N N . LYS A 1 99 ? -10.453 -12.692 -2.881 1.00 78.94 99 LYS A N 1
ATOM 809 C CA . LYS A 1 99 ? -11.613 -12.718 -1.982 1.00 78.94 99 LYS A CA 1
ATOM 810 C C . LYS A 1 99 ? -11.405 -11.774 -0.803 1.00 78.94 99 LYS A C 1
ATOM 812 O O . LYS A 1 99 ? -10.849 -12.175 0.214 1.00 78.94 99 LYS A O 1
ATOM 817 N N . PHE A 1 100 ? -11.918 -10.552 -0.898 1.00 84.25 100 PHE A N 1
ATOM 818 C CA . PHE A 1 100 ? -11.899 -9.584 0.201 1.00 84.25 100 PHE A CA 1
ATOM 819 C C . PHE A 1 100 ? -13.311 -9.224 0.687 1.00 84.25 100 PHE A C 1
ATOM 821 O O . PHE A 1 100 ? -14.309 -9.431 0.003 1.00 84.25 100 PHE A O 1
ATOM 828 N N . VAL A 1 101 ? -13.391 -8.688 1.908 1.00 86.44 101 VAL A N 1
ATOM 829 C CA . VAL A 1 101 ? -14.608 -8.078 2.465 1.00 86.44 101 VAL A CA 1
ATOM 830 C C . VAL A 1 101 ? -14.267 -6.638 2.810 1.00 86.44 101 VAL A C 1
ATOM 832 O O . VAL A 1 101 ? -13.375 -6.405 3.629 1.00 86.44 101 VAL A O 1
ATOM 835 N N . GLY A 1 102 ? -14.950 -5.688 2.181 1.00 88.94 102 GLY A N 1
ATOM 836 C CA . GLY A 1 102 ? -14.710 -4.257 2.316 1.00 88.94 102 GLY A CA 1
ATOM 837 C C . GLY A 1 102 ? -14.803 -3.519 0.983 1.00 88.94 102 GLY A C 1
ATOM 838 O O . GLY A 1 102 ? -15.587 -3.881 0.110 1.00 88.94 102 GLY A O 1
ATOM 839 N N . LEU A 1 103 ? -13.997 -2.474 0.848 1.00 87.94 103 LEU A N 1
ATOM 840 C CA . LEU A 1 103 ? -13.921 -1.583 -0.302 1.00 87.94 103 LEU A CA 1
ATOM 841 C C . LEU A 1 103 ? -12.570 -1.749 -1.012 1.00 87.94 103 LEU A C 1
ATOM 843 O O . LEU A 1 103 ? -11.520 -1.697 -0.367 1.00 87.94 103 LEU A O 1
ATOM 847 N N . GLY A 1 104 ? -12.617 -1.890 -2.334 1.00 88.81 104 GLY A N 1
ATOM 848 C CA . GLY A 1 104 ? -11.479 -1.721 -3.234 1.00 88.81 104 GLY A CA 1
ATOM 849 C C . GLY A 1 104 ? -11.765 -0.593 -4.224 1.00 88.81 104 GLY A C 1
ATOM 850 O O . GLY A 1 104 ? -12.834 -0.568 -4.834 1.00 88.81 104 GLY A O 1
ATOM 851 N N . VAL A 1 105 ? -10.835 0.349 -4.361 1.00 87.50 105 VAL A N 1
ATOM 852 C CA . VAL A 1 105 ? -10.867 1.402 -5.386 1.00 87.50 105 VAL A CA 1
ATOM 853 C C . VAL A 1 105 ? -9.673 1.187 -6.298 1.00 87.50 105 VAL A C 1
ATOM 855 O O . VAL A 1 105 ? -8.537 1.315 -5.849 1.00 87.50 105 VAL A O 1
ATOM 858 N N . PHE A 1 106 ? -9.928 0.862 -7.557 1.00 85.25 106 PHE A N 1
ATOM 859 C CA . PHE A 1 106 ? -8.904 0.546 -8.544 1.00 85.25 106 PHE A CA 1
ATOM 860 C C . PHE A 1 106 ? -8.764 1.700 -9.518 1.00 85.25 106 PHE A C 1
ATOM 862 O O . PHE A 1 106 ? -9.757 2.209 -10.041 1.00 85.25 106 PHE A O 1
ATOM 869 N N . LEU A 1 107 ? -7.522 2.105 -9.738 1.00 80.75 107 LEU A N 1
ATOM 870 C CA . LEU A 1 107 ? -7.130 3.037 -10.770 1.00 80.75 107 LEU A CA 1
ATOM 871 C C . LEU A 1 107 ? -6.343 2.228 -11.788 1.00 80.75 107 LEU A C 1
ATOM 873 O O . LEU A 1 107 ? -5.149 1.994 -11.593 1.00 80.75 107 LEU A O 1
ATOM 877 N N . ASP A 1 108 ? -7.043 1.771 -12.821 1.00 75.88 108 ASP A N 1
ATOM 878 C CA . ASP A 1 108 ? -6.446 1.019 -13.917 1.00 75.88 108 ASP A CA 1
ATOM 879 C C . ASP A 1 108 ? -5.853 2.007 -14.926 1.00 75.88 108 ASP A C 1
ATOM 881 O O . ASP A 1 108 ? -6.541 2.897 -15.439 1.00 75.88 108 ASP A O 1
ATOM 885 N N . THR A 1 109 ? -4.542 1.894 -15.136 1.00 66.94 109 THR A N 1
ATOM 886 C CA . THR A 1 109 ? -3.800 2.750 -16.071 1.00 66.94 109 THR A CA 1
ATOM 887 C C . THR A 1 109 ? -3.426 2.037 -17.360 1.00 66.94 109 THR A C 1
ATOM 889 O O . THR A 1 109 ? -2.782 2.641 -18.223 1.00 66.94 109 THR A O 1
ATOM 892 N N . TYR A 1 110 ? -3.795 0.763 -17.486 1.00 64.44 110 TYR A N 1
ATOM 893 C CA . TYR A 1 110 ? -3.566 -0.023 -18.678 1.00 64.44 110 TYR A CA 1
ATOM 894 C C . TYR A 1 110 ? -4.802 0.025 -19.575 1.00 64.44 110 TYR A C 1
ATOM 896 O O . TYR A 1 110 ? -5.918 -0.295 -19.177 1.00 64.44 110 TYR A O 1
ATOM 904 N N . ASP A 1 111 ? -4.586 0.413 -20.826 1.00 56.47 111 ASP A N 1
ATOM 905 C CA . ASP A 1 111 ? -5.626 0.429 -21.841 1.00 56.47 111 ASP A CA 1
ATOM 906 C C . ASP A 1 111 ? -5.847 -0.991 -22.402 1.00 56.47 111 ASP A C 1
ATOM 908 O O . ASP A 1 111 ? -5.363 -1.337 -23.482 1.00 56.47 111 ASP A O 1
ATOM 912 N N . ASN A 1 112 ? -6.503 -1.858 -21.622 1.00 56.91 112 ASN A N 1
ATOM 913 C CA . ASN A 1 112 ? -6.740 -3.260 -22.000 1.00 56.91 112 ASN A CA 1
ATOM 914 C C . ASN A 1 112 ? -7.748 -3.402 -23.161 1.00 56.91 112 ASN A C 1
ATOM 916 O O . ASN A 1 112 ? -7.772 -4.440 -23.823 1.00 56.91 112 ASN A O 1
ATOM 920 N N . ASP A 1 113 ? -8.572 -2.382 -23.430 1.00 57.66 113 ASP A N 1
ATOM 921 C CA . ASP A 1 113 ? -9.721 -2.462 -24.343 1.00 57.66 113 ASP A CA 1
ATOM 922 C C . ASP A 1 113 ? -9.995 -1.195 -25.193 1.00 57.66 113 ASP A C 1
ATOM 924 O O . ASP A 1 113 ? -11.025 -1.124 -25.865 1.00 57.66 113 ASP A O 1
ATOM 928 N N . LYS A 1 114 ? -9.056 -0.241 -25.271 1.00 51.03 114 LYS A N 1
ATOM 929 C CA . LYS A 1 114 ? -9.212 1.117 -25.851 1.00 51.03 114 LYS A CA 1
ATOM 930 C C . LYS A 1 114 ? -10.095 2.061 -25.023 1.00 51.03 114 LYS A C 1
ATOM 932 O O . LYS A 1 114 ? -10.733 2.957 -25.586 1.00 51.03 114 LYS A O 1
ATOM 937 N N . SER A 1 115 ? -10.127 1.886 -23.705 1.00 46.41 115 SER A N 1
ATOM 938 C CA . SER A 1 115 ? -10.881 2.720 -22.775 1.00 46.41 115 SER A CA 1
ATOM 939 C C . SER A 1 115 ? -10.000 3.715 -22.020 1.00 46.41 115 SER A C 1
ATOM 941 O O . SER A 1 115 ? -8.893 3.441 -21.563 1.00 46.41 115 SER A O 1
ATOM 943 N N . VAL A 1 116 ? -10.548 4.918 -21.861 1.00 50.25 116 VAL A N 1
ATOM 944 C CA . VAL A 1 116 ? -9.993 6.000 -21.041 1.00 50.25 116 VAL A CA 1
ATOM 945 C C . VAL A 1 116 ? -9.929 5.559 -19.575 1.00 50.25 116 VAL A C 1
ATOM 947 O O . VAL A 1 116 ? -10.847 4.885 -19.126 1.00 50.25 116 VAL A O 1
ATOM 950 N N . PHE A 1 117 ? -8.890 5.995 -18.845 1.00 53.94 117 PHE A N 1
ATOM 951 C CA . PHE A 1 117 ? -8.725 5.938 -17.378 1.00 53.94 117 PHE A CA 1
ATOM 952 C C . PHE A 1 117 ? -10.001 5.521 -16.619 1.00 53.94 117 PHE A C 1
ATOM 954 O O . PHE A 1 117 ? -10.933 6.319 -16.472 1.00 53.94 117 PHE A O 1
ATOM 961 N N . ILE A 1 118 ? -10.044 4.280 -16.127 1.00 58.97 118 ILE A N 1
ATOM 962 C CA . ILE A 1 118 ? -11.219 3.741 -15.436 1.00 58.97 118 ILE A CA 1
ATOM 963 C C . ILE A 1 118 ? -10.966 3.755 -13.929 1.00 58.97 118 ILE A C 1
ATOM 965 O O . ILE A 1 118 ? -9.971 3.223 -13.435 1.00 58.97 118 ILE A O 1
ATOM 9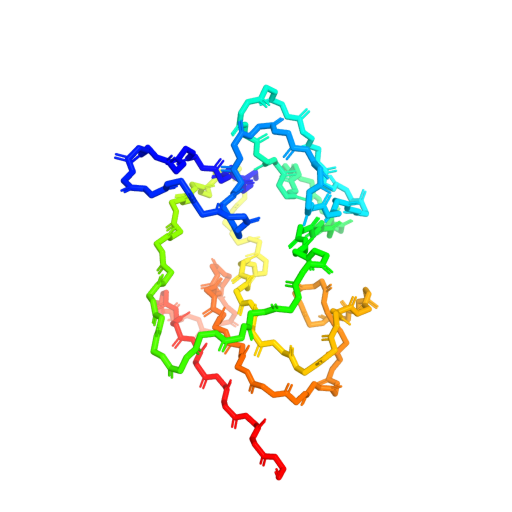69 N N . ILE A 1 119 ? -11.902 4.350 -13.186 1.00 67.62 119 ILE A N 1
ATOM 970 C CA . ILE A 1 119 ? -11.997 4.175 -11.735 1.00 67.62 119 ILE A CA 1
ATOM 971 C C . ILE A 1 119 ? -13.047 3.101 -11.471 1.00 67.62 119 ILE A C 1
ATOM 973 O O . ILE A 1 119 ? -14.235 3.320 -11.709 1.00 67.62 119 ILE A O 1
ATOM 977 N N . ILE A 1 120 ? -12.617 1.951 -10.955 1.00 68.12 120 ILE A N 1
ATOM 978 C CA . ILE A 1 120 ? -13.522 0.871 -10.550 1.00 68.12 120 ILE A CA 1
ATOM 979 C C . ILE A 1 120 ? -13.670 0.916 -9.030 1.00 68.12 120 ILE A C 1
ATOM 981 O O . ILE A 1 120 ? -12.683 0.867 -8.297 1.00 68.12 120 ILE A O 1
ATOM 985 N N . ILE A 1 121 ? -14.910 0.995 -8.545 1.00 78.88 121 ILE A N 1
ATOM 986 C CA . ILE A 1 121 ? -15.230 0.932 -7.115 1.00 78.88 121 ILE A CA 1
ATOM 987 C C . ILE A 1 121 ? -15.961 -0.380 -6.851 1.00 78.88 121 ILE A C 1
ATOM 989 O O . ILE A 1 121 ? -17.062 -0.594 -7.352 1.00 78.88 121 ILE A O 1
ATOM 993 N N . ILE A 1 122 ? -15.360 -1.244 -6.035 1.00 74.94 122 ILE A N 1
ATOM 994 C CA . ILE A 1 122 ? -15.951 -2.518 -5.623 1.00 74.94 122 ILE A CA 1
ATOM 995 C C . ILE A 1 122 ? -16.258 -2.459 -4.129 1.00 74.94 122 ILE A C 1
ATOM 997 O O . ILE A 1 122 ? -15.367 -2.255 -3.304 1.00 74.94 122 ILE A O 1
ATOM 1001 N N . LEU A 1 123 ? -17.528 -2.673 -3.784 1.00 76.62 123 LEU A N 1
ATOM 1002 C CA . LEU A 1 123 ? -18.020 -2.740 -2.411 1.00 76.62 123 LEU A CA 1
ATOM 1003 C C . LEU A 1 123 ? -18.555 -4.142 -2.127 1.00 76.62 123 LEU A C 1
ATOM 1005 O O . LEU A 1 123 ? -19.525 -4.578 -2.740 1.00 76.62 123 LEU A O 1
ATOM 1009 N N . ILE A 1 124 ? -17.941 -4.828 -1.166 1.00 73.31 124 ILE A N 1
ATOM 1010 C CA . ILE A 1 124 ? -18.350 -6.156 -0.708 1.00 73.31 124 ILE A CA 1
ATOM 1011 C C . ILE A 1 124 ? -18.589 -6.077 0.796 1.00 73.31 124 ILE A C 1
ATOM 1013 O O . ILE A 1 124 ? -17.659 -6.166 1.599 1.00 73.31 124 ILE A O 1
ATOM 1017 N N . TRP A 1 125 ? -19.852 -5.930 1.180 1.00 71.06 125 TRP A N 1
ATOM 1018 C CA . TRP A 1 125 ? -20.294 -6.069 2.563 1.00 71.06 125 TRP A CA 1
ATOM 1019 C C . TRP A 1 125 ? -20.947 -7.446 2.714 1.00 71.06 125 TRP A C 1
ATOM 1021 O O . TRP A 1 125 ? -21.753 -7.836 1.873 1.00 71.06 125 TRP A O 1
ATOM 1031 N N . LYS A 1 126 ? -20.546 -8.202 3.740 1.00 53.00 126 LYS A N 1
ATOM 1032 C CA . LYS A 1 126 ? -21.261 -9.409 4.175 1.00 53.00 126 LYS A CA 1
ATOM 1033 C C . LYS A 1 126 ? -22.233 -9.042 5.278 1.00 53.00 126 LYS A C 1
ATOM 1035 O O . LYS A 1 126 ? -21.798 -8.262 6.157 1.00 53.00 126 LYS A O 1
#

Foldseek 3Di:
DKKFDDPPDDDPDPQDQALDCPFKDKDFQWDRDRSIIDQFDQDPPGGIDMDGNDQDPDPDDDDDTGIDDDYPDQFDQFAKDDRFPDIFDQDDPRRGHPDTAAKIWTFGRHCPDVDDTDTDIDHHHD

Radius of gyration: 14.64 Å; chains: 1; bounding box: 34×31×40 Å

Organism: Anaeramoeba ignava (NCBI:txid1746090)